Protein AF-A0A840GJW1-F1 (afdb_monomer_lite)

Structure (mmCIF, N/CA/C/O backbone):
data_AF-A0A840GJW1-F1
#
_entry.id   AF-A0A840GJW1-F1
#
loop_
_atom_site.group_PDB
_atom_site.id
_atom_site.type_symbol
_atom_site.label_atom_id
_atom_site.label_alt_id
_atom_site.label_comp_id
_atom_site.label_asym_id
_atom_site.label_entity_id
_atom_site.label_seq_id
_atom_site.pdbx_PDB_ins_code
_atom_site.Cartn_x
_atom_site.Cartn_y
_atom_site.Cartn_z
_atom_site.occupancy
_atom_site.B_iso_or_equiv
_atom_site.auth_seq_id
_atom_site.auth_comp_id
_atom_site.auth_asym_id
_atom_site.auth_atom_id
_atom_site.pdbx_PDB_model_num
ATOM 1 N N . MET A 1 1 ? 23.288 15.349 18.648 1.00 61.19 1 MET A N 1
ATOM 2 C CA . MET A 1 1 ? 22.387 14.417 19.361 1.00 61.19 1 MET A CA 1
ATOM 3 C C . MET A 1 1 ? 20.932 14.892 19.361 1.00 61.19 1 MET A C 1
ATOM 5 O O . MET A 1 1 ? 20.103 14.158 18.851 1.00 61.19 1 MET A O 1
ATOM 9 N N . LEU A 1 2 ? 20.611 16.120 19.802 1.00 59.81 2 LEU A N 1
ATOM 10 C CA . LEU A 1 2 ? 19.218 16.616 19.888 1.00 59.81 2 LEU A CA 1
ATOM 11 C C . LEU A 1 2 ? 18.410 16.591 18.566 1.00 59.81 2 LEU A C 1
ATOM 13 O O . LEU A 1 2 ? 17.240 16.234 18.568 1.00 59.81 2 LEU A O 1
ATOM 17 N N . LYS A 1 3 ? 19.029 16.933 17.423 1.00 57.53 3 LYS A N 1
ATOM 18 C CA . LYS A 1 3 ? 18.357 16.922 16.104 1.00 57.53 3 LYS A CA 1
ATOM 19 C C . LYS A 1 3 ? 17.921 15.523 15.635 1.00 57.53 3 LYS A C 1
ATOM 21 O O . LYS A 1 3 ? 16.971 15.435 14.869 1.00 57.53 3 LYS A O 1
ATOM 26 N N . GLY A 1 4 ? 18.615 14.464 16.066 1.00 61.84 4 GLY A N 1
ATOM 27 C CA . GLY A 1 4 ? 18.223 13.079 15.774 1.00 61.84 4 GLY A CA 1
ATOM 28 C C . GLY A 1 4 ? 16.964 12.705 16.550 1.00 61.84 4 GLY A C 1
ATOM 29 O O . GLY A 1 4 ? 15.972 12.333 15.947 1.00 61.84 4 GLY A O 1
ATOM 30 N N . LEU A 1 5 ? 16.960 12.993 17.855 1.00 64.25 5 LEU A N 1
ATOM 31 C CA . LEU A 1 5 ? 15.821 12.745 18.742 1.00 64.25 5 LEU A CA 1
ATOM 32 C C . LEU A 1 5 ? 14.530 13.455 18.284 1.00 64.25 5 LEU A C 1
ATOM 34 O O . LEU A 1 5 ? 13.453 12.872 18.318 1.00 64.25 5 LEU A O 1
ATOM 38 N N . ILE A 1 6 ? 14.634 14.708 17.823 1.00 64.25 6 ILE A N 1
ATOM 39 C CA . ILE A 1 6 ? 13.478 15.465 17.305 1.00 64.25 6 ILE A CA 1
ATOM 40 C C . ILE A 1 6 ? 12.954 14.852 15.997 1.00 64.25 6 ILE A C 1
ATOM 42 O O . ILE A 1 6 ? 11.744 14.733 15.818 1.00 64.25 6 ILE A O 1
ATOM 46 N N . ARG A 1 7 ? 13.853 14.433 15.095 1.00 71.88 7 ARG A N 1
ATOM 47 C CA . ARG A 1 7 ? 13.479 13.753 13.846 1.00 71.88 7 ARG A CA 1
ATOM 48 C C . ARG A 1 7 ? 12.777 12.424 14.133 1.00 71.88 7 ARG A C 1
ATOM 50 O O . ARG A 1 7 ? 11.799 12.113 13.462 1.00 71.88 7 ARG A O 1
ATOM 57 N N . ASP A 1 8 ? 13.239 11.689 15.137 1.00 78.19 8 ASP A N 1
ATOM 58 C CA . ASP A 1 8 ? 12.640 10.416 15.534 1.00 78.19 8 ASP A CA 1
ATOM 59 C C . ASP A 1 8 ? 11.212 10.624 16.066 1.00 78.19 8 ASP A C 1
ATOM 61 O O . ASP A 1 8 ? 10.300 9.899 15.676 1.00 78.19 8 ASP A O 1
ATOM 65 N N . ASN A 1 9 ? 10.975 11.681 16.852 1.00 84.06 9 ASN A N 1
ATOM 66 C CA . ASN A 1 9 ? 9.637 11.988 17.365 1.00 84.06 9 ASN A CA 1
ATOM 67 C C . ASN A 1 9 ? 8.650 12.422 16.263 1.00 84.06 9 ASN A C 1
ATOM 69 O O . ASN A 1 9 ? 7.478 12.053 16.297 1.00 84.06 9 ASN A O 1
ATOM 73 N N . GLU A 1 10 ? 9.106 13.173 15.254 1.00 88.19 10 GLU A N 1
ATOM 74 C CA . GLU A 1 10 ? 8.262 13.508 14.097 1.00 88.19 10 GLU A CA 1
ATOM 75 C C . GLU A 1 10 ? 7.866 12.275 13.280 1.00 88.19 10 GLU A C 1
ATOM 77 O O . GLU A 1 10 ? 6.747 12.206 12.767 1.00 88.19 10 GLU A O 1
ATOM 82 N N . LEU A 1 11 ? 8.779 11.313 13.125 1.00 88.00 11 LEU A N 1
ATOM 83 C CA . LEU A 1 11 ? 8.500 10.076 12.400 1.00 88.00 11 LEU A CA 1
ATOM 84 C C . LEU A 1 11 ? 7.482 9.210 13.145 1.00 88.00 11 LEU A C 1
ATOM 86 O O . LEU A 1 11 ? 6.571 8.687 12.506 1.00 88.00 11 LEU A O 1
ATOM 90 N N . VAL A 1 12 ? 7.589 9.123 14.474 1.00 90.19 12 VAL A N 1
ATOM 91 C CA . VAL A 1 12 ? 6.609 8.419 15.316 1.00 90.19 12 VAL A CA 1
ATOM 92 C C . VAL A 1 12 ? 5.224 9.044 15.173 1.00 90.19 12 VAL A C 1
ATOM 94 O O . VAL A 1 12 ? 4.285 8.341 14.814 1.00 90.19 12 VAL A O 1
ATOM 97 N N . HIS A 1 13 ? 5.099 10.366 15.322 1.00 91.12 13 HIS A N 1
ATOM 98 C CA . HIS A 1 13 ? 3.801 11.038 15.177 1.00 91.12 13 HIS A CA 1
ATOM 99 C C . HIS A 1 13 ? 3.184 10.833 13.784 1.00 91.12 13 HIS A C 1
ATOM 101 O O . HIS A 1 13 ? 1.973 10.669 13.647 1.00 91.12 13 HIS A O 1
ATOM 107 N N . LYS A 1 14 ? 4.004 10.835 12.724 1.00 90.81 14 LYS A N 1
ATOM 108 C CA . LYS A 1 14 ? 3.525 10.552 11.362 1.00 90.81 14 LYS A CA 1
ATOM 109 C C . LYS A 1 14 ? 3.054 9.106 11.214 1.00 90.81 14 LYS A C 1
ATOM 111 O O . LYS A 1 14 ? 2.048 8.882 10.548 1.00 90.81 14 LYS A O 1
ATOM 116 N N . ALA A 1 15 ? 3.750 8.148 11.822 1.00 88.69 15 ALA A N 1
ATOM 117 C CA . ALA A 1 15 ? 3.350 6.744 11.806 1.00 88.69 15 ALA A CA 1
ATOM 118 C C . ALA A 1 15 ? 2.016 6.530 12.538 1.00 88.69 15 ALA A C 1
ATOM 120 O O . ALA A 1 15 ? 1.109 5.931 11.966 1.00 88.69 15 ALA A O 1
ATOM 121 N N . GLU A 1 16 ? 1.857 7.100 13.735 1.00 91.94 16 GLU A N 1
ATOM 122 C CA . GLU A 1 16 ? 0.603 7.053 14.506 1.00 91.94 16 GLU A CA 1
ATOM 123 C C . GLU A 1 16 ? -0.564 7.686 13.734 1.00 91.94 16 GLU A C 1
ATOM 125 O O . GLU A 1 16 ? -1.686 7.167 13.711 1.00 91.94 16 GLU A O 1
ATOM 130 N N . TRP A 1 17 ? -0.301 8.803 13.048 1.00 91.56 17 TRP A N 1
ATOM 131 C CA . TRP A 1 17 ? -1.305 9.453 12.214 1.00 91.56 17 TRP A CA 1
ATOM 132 C C . TRP A 1 17 ? -1.726 8.570 11.034 1.00 91.56 17 TRP A C 1
ATOM 134 O O . TRP A 1 17 ? -2.921 8.386 10.808 1.00 91.56 17 TRP A O 1
ATOM 144 N N . LEU A 1 18 ? -0.770 7.970 10.316 1.00 90.19 18 LEU A N 1
ATOM 145 C CA . LEU A 1 18 ? -1.057 7.048 9.210 1.00 90.19 18 LEU A CA 1
ATOM 146 C C . LEU A 1 18 ? -1.822 5.805 9.680 1.00 90.19 18 LEU A C 1
ATOM 148 O O . LEU A 1 18 ? -2.745 5.361 8.996 1.00 90.19 18 LEU A O 1
ATOM 152 N N . GLU A 1 19 ? -1.489 5.275 10.856 1.00 88.75 19 GLU A N 1
ATOM 153 C CA . GLU A 1 19 ? -2.206 4.156 11.466 1.00 88.75 19 GLU A CA 1
ATOM 154 C C . GLU A 1 19 ? -3.654 4.528 11.807 1.00 88.75 19 GLU A C 1
ATOM 156 O O . GLU A 1 19 ? -4.576 3.767 11.510 1.00 88.75 19 GLU A O 1
ATOM 161 N N . THR A 1 20 ? -3.881 5.727 12.351 1.00 92.31 20 THR A N 1
ATOM 162 C CA . THR A 1 20 ? -5.232 6.241 12.622 1.00 92.31 20 THR A CA 1
ATOM 163 C C . THR A 1 20 ? -6.044 6.360 11.332 1.00 92.31 20 THR A C 1
ATOM 165 O O . THR A 1 20 ? -7.162 5.847 11.252 1.00 92.31 20 THR A O 1
ATOM 168 N N . LEU A 1 21 ? -5.470 6.989 10.300 1.00 91.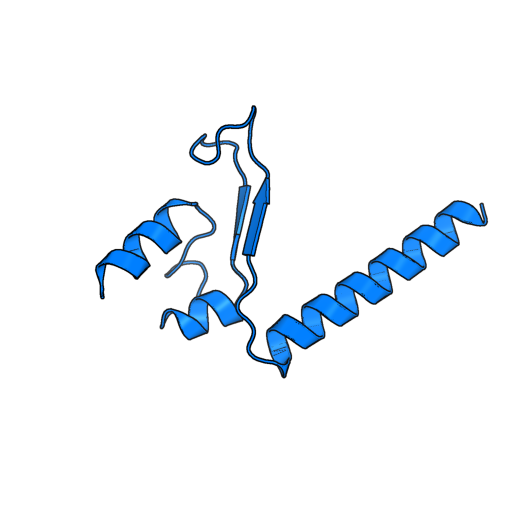81 21 LEU A N 1
ATOM 169 C CA . LEU A 1 21 ? -6.135 7.164 9.008 1.00 91.81 21 LEU A CA 1
ATOM 170 C C . LEU A 1 21 ? -6.480 5.821 8.365 1.00 91.81 21 LEU A C 1
ATOM 172 O O . LEU A 1 21 ? -7.607 5.640 7.899 1.00 91.81 21 LEU A O 1
ATOM 176 N N . SER A 1 22 ? -5.527 4.885 8.366 1.00 87.62 22 SER A N 1
ATOM 177 C CA . SER A 1 22 ? -5.747 3.553 7.823 1.00 87.62 22 SER A CA 1
ATOM 178 C C . SER A 1 22 ? -6.779 2.818 8.675 1.00 87.62 22 SER A C 1
ATOM 180 O O . SER A 1 22 ? -7.896 2.622 8.233 1.00 87.62 22 SER A O 1
ATOM 182 N N . LEU A 1 23 ? -6.477 2.445 9.914 1.00 85.75 23 LEU A N 1
ATOM 183 C CA . LEU A 1 23 ? -7.271 1.448 10.642 1.00 85.75 23 LEU A CA 1
ATOM 184 C C . LEU A 1 23 ? -8.585 1.973 11.239 1.00 85.75 23 LEU A C 1
ATOM 186 O O . LEU A 1 23 ? -9.492 1.179 11.478 1.00 85.75 23 LEU A O 1
ATOM 190 N N . HIS A 1 24 ? -8.710 3.281 11.480 1.00 90.62 24 HIS A N 1
ATOM 191 C CA . HIS A 1 24 ? -9.837 3.834 12.244 1.00 90.62 24 HIS A CA 1
ATOM 192 C C . HIS A 1 24 ? -10.733 4.761 11.420 1.00 90.62 24 HIS A C 1
ATOM 194 O O . HIS A 1 24 ? -11.939 4.812 11.655 1.00 90.62 24 HIS A O 1
ATOM 200 N N . CYS A 1 25 ? -10.178 5.471 10.435 1.00 92.81 25 CYS A N 1
ATOM 201 C CA . CYS A 1 25 ? -10.962 6.337 9.549 1.00 92.81 25 CYS A CA 1
ATOM 202 C C . CYS A 1 25 ? -11.455 5.621 8.282 1.00 92.81 25 CYS A C 1
ATOM 204 O O . CYS A 1 25 ? -12.250 6.193 7.537 1.00 92.81 25 CYS A O 1
ATOM 206 N N . GLY A 1 26 ? -10.996 4.389 8.027 1.00 90.00 26 GLY A N 1
ATOM 207 C CA . GLY A 1 26 ? -11.380 3.612 6.848 1.00 90.00 26 GLY A CA 1
ATOM 208 C C . GLY A 1 26 ? -10.813 4.171 5.542 1.00 90.00 26 GLY A C 1
ATOM 209 O O . GLY A 1 26 ? -11.441 4.025 4.493 1.00 90.0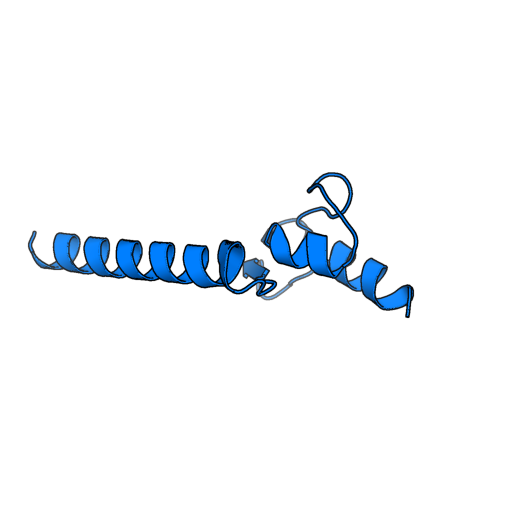0 26 GLY A O 1
ATOM 210 N N . ILE A 1 27 ? -9.658 4.841 5.595 1.00 94.12 27 ILE A N 1
ATOM 211 C CA . ILE A 1 27 ? -9.019 5.440 4.421 1.00 94.12 27 ILE A CA 1
ATOM 212 C C . ILE A 1 27 ? -8.085 4.414 3.773 1.00 94.12 27 ILE A C 1
ATOM 214 O O . ILE A 1 27 ? -7.172 3.881 4.405 1.00 94.12 27 ILE A O 1
ATOM 218 N N . GLY A 1 28 ? -8.282 4.165 2.476 1.00 94.00 28 GLY A N 1
ATOM 219 C CA . GLY A 1 28 ? -7.355 3.373 1.671 1.00 94.00 28 GLY A CA 1
ATOM 220 C C . GLY A 1 28 ? -6.100 4.174 1.331 1.00 94.00 28 GLY A C 1
ATOM 221 O O . GLY A 1 28 ? -6.168 5.120 0.549 1.00 94.00 28 GLY A O 1
ATOM 222 N N . LEU A 1 29 ? -4.957 3.782 1.892 1.00 94.81 29 LEU A N 1
ATOM 223 C CA . LEU A 1 29 ? -3.660 4.407 1.632 1.00 94.81 29 LEU A CA 1
ATOM 224 C C . LEU A 1 29 ? -2.840 3.557 0.659 1.00 94.81 29 LEU A C 1
ATOM 226 O O . LEU A 1 29 ? -2.959 2.328 0.632 1.00 94.81 29 LEU A O 1
ATOM 230 N N . TRP A 1 30 ? -1.984 4.220 -0.111 1.00 94.56 30 TRP A N 1
ATOM 231 C CA . TRP A 1 30 ? -1.011 3.578 -0.984 1.00 94.56 30 TRP A CA 1
ATOM 232 C C . TRP A 1 30 ? 0.245 4.434 -1.116 1.00 94.56 30 TRP A C 1
ATOM 234 O O . TRP A 1 30 ? 0.184 5.659 -0.988 1.00 94.56 30 TRP A O 1
ATOM 244 N N . ASP A 1 31 ? 1.373 3.788 -1.386 1.00 94.38 31 ASP A N 1
ATOM 245 C CA . ASP A 1 31 ? 2.619 4.452 -1.752 1.00 94.38 31 ASP A CA 1
ATOM 246 C C . ASP A 1 31 ? 3.358 3.686 -2.860 1.00 94.38 31 ASP A C 1
ATOM 248 O O . ASP A 1 31 ? 3.094 2.510 -3.133 1.00 94.38 31 ASP A O 1
ATOM 252 N N . ALA A 1 32 ? 4.265 4.392 -3.536 1.00 95.31 32 ALA A N 1
ATOM 253 C CA . ALA A 1 32 ? 5.098 3.830 -4.586 1.00 95.31 32 ALA A CA 1
ATOM 254 C C . ALA A 1 32 ? 6.512 4.417 -4.531 1.00 95.31 32 ALA A C 1
ATOM 256 O O . ALA A 1 32 ? 6.703 5.635 -4.539 1.00 95.31 32 ALA A O 1
ATOM 257 N N . ILE A 1 33 ? 7.510 3.540 -4.541 1.00 95.94 33 ILE A N 1
ATOM 258 C CA . ILE A 1 33 ? 8.917 3.883 -4.737 1.00 95.94 33 ILE A CA 1
ATOM 259 C C . ILE A 1 33 ? 9.279 3.474 -6.162 1.00 95.94 33 ILE A C 1
ATOM 261 O O . ILE A 1 33 ? 9.443 2.287 -6.452 1.00 95.94 33 ILE A O 1
ATOM 265 N N . LEU A 1 34 ? 9.381 4.461 -7.053 1.00 94.94 34 LEU A N 1
ATOM 266 C CA . LEU A 1 34 ? 9.689 4.240 -8.464 1.00 94.94 34 LEU A CA 1
ATOM 267 C C . LEU A 1 34 ? 11.171 3.910 -8.657 1.00 94.94 34 LEU A C 1
ATOM 269 O O . LEU A 1 34 ? 12.039 4.486 -7.996 1.00 94.94 34 LEU A O 1
ATOM 273 N N . TYR A 1 35 ? 11.467 3.021 -9.604 1.00 95.69 35 TYR A N 1
ATOM 274 C CA . TYR A 1 35 ? 12.839 2.724 -10.002 1.00 95.69 35 TYR A CA 1
ATOM 275 C C . TYR A 1 35 ? 13.169 3.508 -11.269 1.00 95.69 35 TYR A C 1
ATOM 277 O O . TYR A 1 35 ? 12.537 3.298 -12.296 1.00 95.69 35 TYR A O 1
ATOM 285 N N . GLU A 1 36 ? 14.129 4.434 -11.187 1.00 96.44 36 GLU A N 1
ATOM 286 C CA . GLU A 1 36 ? 14.542 5.282 -12.324 1.00 96.44 36 GLU A CA 1
ATOM 287 C C . GLU A 1 36 ? 13.371 6.052 -12.976 1.00 96.44 36 GLU A C 1
ATOM 289 O O . GLU A 1 36 ? 13.374 6.345 -14.166 1.00 96.44 36 GLU A O 1
ATOM 294 N N . GLY A 1 37 ? 12.352 6.397 -12.181 1.00 94.56 37 GLY A N 1
ATOM 295 C CA . GLY A 1 37 ? 11.141 7.072 -12.661 1.00 94.56 37 GLY A CA 1
ATOM 296 C C . GLY A 1 37 ? 10.117 6.148 -13.327 1.00 94.56 37 GLY A C 1
ATOM 297 O O . GLY A 1 37 ? 9.034 6.611 -13.674 1.00 94.56 37 GLY A O 1
ATOM 298 N N . ASP A 1 38 ? 10.411 4.853 -13.451 1.00 93.25 38 ASP A N 1
ATOM 299 C CA . ASP A 1 38 ? 9.487 3.847 -13.960 1.00 93.25 38 ASP A CA 1
ATOM 300 C C . ASP A 1 38 ? 8.745 3.156 -12.801 1.00 93.25 38 ASP A C 1
ATOM 302 O O . ASP A 1 38 ? 9.332 2.536 -11.906 1.00 93.25 38 ASP A O 1
ATOM 306 N N . ALA A 1 39 ? 7.419 3.295 -12.816 1.00 91.38 39 ALA A N 1
ATOM 307 C CA . ALA A 1 39 ? 6.511 2.726 -11.825 1.00 91.38 39 ALA A CA 1
ATOM 308 C C . ALA A 1 39 ? 6.177 1.247 -12.087 1.00 91.38 39 ALA A C 1
ATOM 310 O O . ALA A 1 39 ? 5.717 0.553 -11.177 1.00 91.38 39 ALA A O 1
ATOM 311 N N . MET A 1 40 ? 6.396 0.782 -13.320 1.00 92.62 40 MET A N 1
ATOM 312 C CA . MET A 1 40 ? 6.119 -0.581 -13.782 1.00 92.62 40 MET A CA 1
ATOM 313 C C . MET A 1 40 ? 7.367 -1.462 -13.762 1.00 92.62 40 MET A C 1
ATOM 315 O O . MET A 1 40 ? 7.278 -2.679 -13.932 1.00 92.62 40 MET A O 1
ATOM 319 N N . HIS A 1 41 ? 8.536 -0.863 -13.541 1.00 94.06 41 HIS A N 1
ATOM 320 C CA . HIS A 1 41 ? 9.787 -1.590 -13.443 1.00 94.06 41 HIS A CA 1
ATOM 321 C C . HIS A 1 41 ? 9.734 -2.636 -12.319 1.00 94.06 41 HIS A C 1
ATOM 323 O O . HIS A 1 41 ? 9.264 -2.360 -11.219 1.00 94.06 41 HIS A O 1
ATOM 329 N N . ALA A 1 42 ? 10.321 -3.817 -12.533 1.00 90.88 42 ALA A N 1
ATOM 330 C CA . ALA A 1 42 ? 10.293 -4.926 -11.567 1.00 90.88 42 ALA A CA 1
ATOM 331 C C . ALA A 1 42 ? 10.952 -4.616 -10.203 1.00 90.88 42 ALA A C 1
ATOM 333 O O . ALA A 1 42 ? 10.773 -5.349 -9.235 1.00 90.88 42 ALA A O 1
ATOM 334 N N . LYS A 1 43 ? 11.749 -3.542 -10.132 1.00 94.31 43 LYS A N 1
ATOM 335 C CA . LYS A 1 43 ? 12.367 -3.041 -8.890 1.00 94.31 43 LYS A CA 1
ATOM 336 C C . LYS A 1 43 ? 11.555 -1.937 -8.205 1.00 94.31 43 LYS A C 1
ATOM 338 O O . LYS A 1 43 ? 11.915 -1.556 -7.091 1.00 94.31 43 LYS A O 1
ATOM 343 N N . ALA A 1 44 ? 10.523 -1.401 -8.858 1.00 95.00 44 ALA A N 1
ATOM 344 C CA . ALA A 1 44 ? 9.602 -0.477 -8.216 1.00 95.00 44 ALA A CA 1
ATOM 345 C C . ALA A 1 44 ? 8.873 -1.208 -7.084 1.00 95.00 44 ALA A C 1
ATOM 347 O O . ALA A 1 44 ? 8.575 -2.400 -7.183 1.00 95.00 44 ALA A O 1
ATOM 348 N N . ARG A 1 45 ? 8.613 -0.502 -5.987 1.00 95.88 45 ARG A N 1
ATOM 349 C CA . ARG A 1 45 ? 7.926 -1.065 -4.821 1.00 95.88 45 ARG A CA 1
ATOM 350 C C . ARG A 1 45 ? 6.616 -0.343 -4.631 1.00 95.88 45 ARG A C 1
ATOM 352 O O . ARG A 1 45 ? 6.610 0.880 -4.560 1.00 95.88 45 ARG A O 1
ATOM 359 N N . TRP A 1 46 ? 5.546 -1.107 -4.534 1.00 96.06 46 TRP A N 1
ATOM 360 C CA . TRP A 1 46 ? 4.210 -0.603 -4.270 1.00 96.06 46 TRP A CA 1
ATOM 361 C C . TRP A 1 46 ? 3.754 -1.127 -2.924 1.00 96.06 46 TRP A C 1
ATOM 363 O O . TRP A 1 46 ? 3.936 -2.311 -2.660 1.00 96.06 46 TRP A O 1
ATOM 373 N N . THR A 1 47 ? 3.123 -0.290 -2.111 1.00 94.94 47 THR A N 1
ATOM 374 C CA . THR A 1 47 ? 2.407 -0.767 -0.928 1.00 94.94 47 THR A CA 1
ATOM 375 C C . THR A 1 47 ? 0.967 -0.320 -1.012 1.00 94.94 47 THR A C 1
ATOM 377 O O . THR A 1 47 ? 0.661 0.845 -1.256 1.00 94.94 47 THR A O 1
ATOM 380 N N . TRP A 1 48 ? 0.073 -1.263 -0.766 1.00 95.31 48 TRP A N 1
ATOM 381 C CA . TRP A 1 48 ? -1.343 -0.998 -0.562 1.00 95.31 48 TRP A CA 1
ATOM 382 C C . TRP A 1 48 ? -1.655 -1.235 0.912 1.00 95.31 48 TRP A C 1
ATOM 384 O O . TRP A 1 48 ? -1.200 -2.234 1.476 1.00 95.31 48 TRP A O 1
ATOM 394 N N . SER A 1 49 ? -2.423 -0.357 1.559 1.00 94.56 49 SER A N 1
ATOM 395 C CA . SER A 1 49 ? -2.859 -0.606 2.937 1.00 94.56 49 SER A CA 1
ATOM 396 C C . SER A 1 49 ? -3.874 -1.754 3.003 1.00 94.56 49 SER A C 1
ATOM 398 O O . SER A 1 49 ? -4.485 -2.138 2.000 1.00 94.56 49 SER A O 1
ATOM 4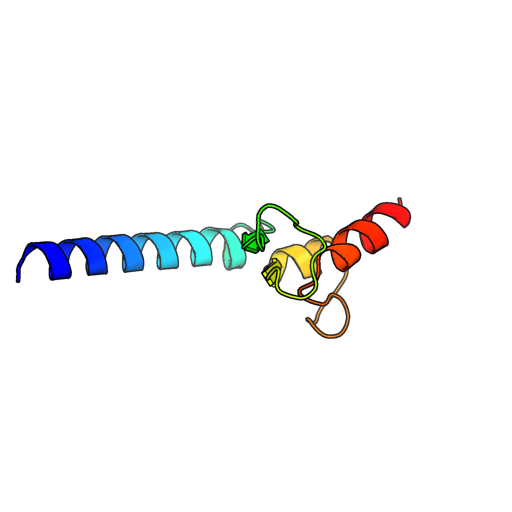00 N N . SER A 1 50 ? -4.073 -2.333 4.190 1.00 93.50 50 SER A N 1
ATOM 401 C CA . SER A 1 50 ? -5.128 -3.334 4.415 1.00 93.50 50 SER A CA 1
ATOM 402 C C . SER A 1 50 ? -6.518 -2.766 4.118 1.00 93.50 50 SER A C 1
ATOM 404 O O . SER A 1 50 ? -7.332 -3.435 3.485 1.00 93.50 50 SER A O 1
ATOM 406 N N . GLU A 1 51 ? -6.767 -1.507 4.490 1.00 94.62 51 GLU A N 1
ATOM 407 C CA . GLU A 1 51 ? -8.037 -0.842 4.203 1.00 94.62 51 GLU A CA 1
ATOM 408 C C . GLU A 1 51 ? -8.255 -0.591 2.720 1.00 94.62 51 GLU A C 1
ATOM 410 O O . GLU A 1 51 ? -9.372 -0.765 2.242 1.00 94.62 51 GLU A O 1
ATOM 415 N N . PHE A 1 52 ? -7.207 -0.246 1.967 1.00 94.94 52 PHE A N 1
ATOM 416 C CA . PHE A 1 52 ? -7.322 -0.105 0.518 1.00 94.94 52 PHE A CA 1
ATOM 417 C C . PHE A 1 52 ? -7.812 -1.414 -0.114 1.00 94.94 52 PHE A C 1
ATOM 419 O O . PHE A 1 52 ? -8.764 -1.416 -0.892 1.00 94.94 52 PHE A O 1
ATOM 426 N N . ARG A 1 53 ? -7.222 -2.550 0.290 1.00 94.75 53 ARG A N 1
ATOM 427 C CA . ARG A 1 53 ? -7.667 -3.879 -0.158 1.00 94.75 53 ARG A CA 1
ATOM 428 C C . ARG A 1 53 ? -9.120 -4.135 0.208 1.00 94.75 53 ARG A C 1
ATOM 430 O O . ARG A 1 53 ? -9.890 -4.533 -0.664 1.00 94.75 53 ARG A O 1
ATOM 437 N N . ARG A 1 54 ? -9.499 -3.846 1.458 1.00 92.88 54 ARG A N 1
ATOM 438 C CA . ARG A 1 54 ? -10.870 -4.026 1.948 1.00 92.88 54 ARG A CA 1
ATOM 439 C C . ARG A 1 54 ? -11.874 -3.212 1.133 1.00 92.88 54 ARG A C 1
ATOM 441 O O . ARG A 1 54 ? -12.921 -3.745 0.777 1.00 92.88 54 ARG A O 1
ATOM 448 N N . LEU A 1 55 ? -11.556 -1.956 0.811 1.00 92.12 55 LEU A N 1
ATOM 449 C CA . LEU A 1 55 ? -12.396 -1.085 -0.020 1.00 92.12 55 LEU A CA 1
ATOM 450 C C . LEU A 1 55 ? -12.548 -1.616 -1.451 1.00 92.12 55 LEU A C 1
ATOM 452 O O . LEU A 1 55 ? -13.626 -1.509 -2.026 1.00 92.12 55 LEU A O 1
ATOM 456 N N . CYS A 1 56 ? -11.506 -2.240 -2.001 1.00 92.44 56 CYS A N 1
ATOM 457 C CA . CYS A 1 56 ? -11.563 -2.932 -3.289 1.00 92.44 56 CYS A CA 1
ATOM 458 C C . CYS A 1 56 ? -12.208 -4.334 -3.223 1.00 92.44 56 CYS A C 1
ATOM 460 O O . CYS A 1 56 ? -12.284 -5.004 -4.250 1.00 92.44 56 CYS A O 1
ATOM 462 N N . GLY A 1 57 ? -12.658 -4.796 -2.049 1.00 93.12 57 GLY A N 1
ATOM 463 C CA . GLY A 1 57 ? -13.311 -6.099 -1.867 1.00 93.12 57 GLY A CA 1
ATOM 464 C C . GLY A 1 57 ? -12.374 -7.280 -1.583 1.00 93.12 57 GLY A C 1
ATOM 465 O O . GLY A 1 57 ? -12.831 -8.421 -1.562 1.00 93.12 57 GLY A O 1
ATOM 466 N N . TYR A 1 58 ? -11.090 -7.029 -1.327 1.00 94.81 58 TYR A N 1
ATOM 467 C CA . TYR A 1 58 ? -10.076 -8.047 -1.031 1.00 94.81 58 TYR A CA 1
ATOM 468 C C . TYR A 1 58 ? -9.700 -8.058 0.455 1.00 94.81 58 TYR A C 1
ATOM 470 O O . TYR A 1 58 ? -9.787 -7.042 1.144 1.00 94.81 58 TYR A O 1
ATOM 478 N N . LYS A 1 59 ? -9.254 -9.207 0.966 1.00 93.12 59 LYS A N 1
ATOM 479 C CA . LYS A 1 59 ? -8.911 -9.400 2.384 1.00 93.12 59 LYS A CA 1
ATOM 480 C C . LYS A 1 59 ? -7.417 -9.523 2.629 1.00 93.12 59 LYS A C 1
ATOM 482 O O . LYS A 1 59 ? -6.952 -9.155 3.703 1.00 93.12 59 LYS A O 1
ATOM 487 N N . THR A 1 60 ? -6.665 -10.060 1.670 1.00 95.62 60 THR A N 1
ATOM 488 C CA . THR A 1 60 ? -5.249 -10.394 1.883 1.00 95.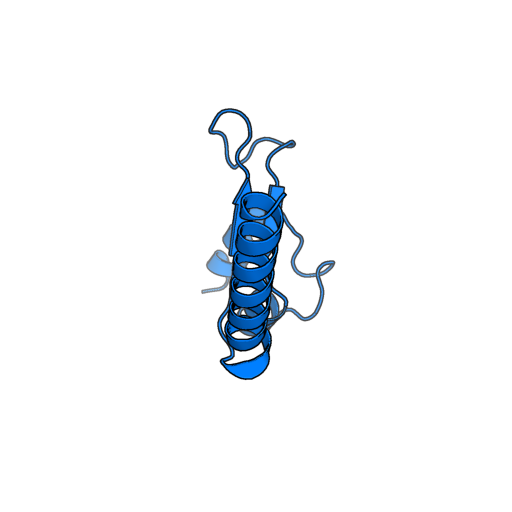62 60 THR A CA 1
ATOM 489 C C . THR A 1 60 ? -4.342 -9.834 0.795 1.00 95.62 60 THR A C 1
ATOM 491 O O . THR A 1 60 ? -4.772 -9.538 -0.318 1.00 95.62 60 THR A O 1
ATOM 494 N N . GLU A 1 61 ? -3.049 -9.715 1.101 1.00 95.25 61 GLU A N 1
ATOM 495 C CA . GLU A 1 61 ? -2.037 -9.363 0.101 1.00 95.25 61 GLU A CA 1
ATOM 496 C C . GLU A 1 61 ? -1.906 -10.417 -1.004 1.00 95.25 61 GLU A C 1
ATOM 498 O O . GLU A 1 61 ? -1.614 -10.064 -2.140 1.00 95.25 61 GLU A O 1
ATOM 503 N N . ALA A 1 62 ? -2.194 -11.690 -0.723 1.00 95.38 62 ALA A N 1
ATOM 504 C CA . ALA A 1 62 ? -2.192 -12.724 -1.756 1.00 95.38 62 ALA A CA 1
ATOM 505 C C . ALA A 1 62 ? -3.277 -12.473 -2.822 1.00 95.38 62 ALA A C 1
ATOM 507 O O . ALA A 1 62 ? -3.055 -12.716 -4.006 1.00 95.38 62 ALA A O 1
ATOM 508 N N . GLU A 1 63 ? -4.434 -11.953 -2.406 1.00 95.25 63 GLU A N 1
ATOM 509 C CA . GLU A 1 63 ? -5.541 -11.591 -3.298 1.00 95.25 63 GLU A CA 1
ATOM 510 C C . GLU A 1 63 ? -5.309 -10.242 -4.003 1.00 95.25 63 GLU A C 1
ATOM 512 O O . GLU A 1 63 ? -5.703 -10.066 -5.156 1.00 95.25 63 GLU A O 1
ATOM 517 N N . PHE A 1 64 ? -4.636 -9.299 -3.333 1.00 96.25 64 PHE A N 1
ATOM 518 C CA . PHE A 1 64 ? -4.275 -7.989 -3.880 1.00 96.25 64 PHE A CA 1
ATOM 519 C C . PHE A 1 64 ? -2.784 -7.676 -3.627 1.00 96.25 64 PHE A C 1
ATOM 521 O O . PHE A 1 64 ? -2.440 -7.001 -2.645 1.00 96.25 64 PHE A O 1
ATOM 528 N N . PRO A 1 65 ? -1.876 -8.179 -4.487 1.00 96.19 65 PRO A N 1
ATOM 529 C CA . PRO A 1 65 ? -0.435 -8.073 -4.261 1.00 96.19 65 PRO A CA 1
ATOM 530 C C . PRO A 1 65 ? 0.101 -6.643 -4.321 1.00 96.19 65 PRO A C 1
ATOM 532 O O . PRO A 1 65 ? -0.467 -5.771 -4.981 1.00 96.19 65 PRO A O 1
ATOM 535 N N . ASN A 1 66 ? 1.242 -6.422 -3.676 1.00 96.06 66 ASN A N 1
ATOM 536 C CA . ASN A 1 66 ? 1.999 -5.168 -3.648 1.00 96.06 66 ASN A CA 1
ATOM 537 C C . ASN A 1 66 ? 2.738 -4.883 -4.978 1.00 96.06 66 ASN A C 1
ATOM 539 O O . ASN A 1 66 ? 3.961 -4.783 -5.042 1.00 96.06 66 ASN A O 1
ATOM 543 N N . VAL A 1 67 ? 1.969 -4.773 -6.066 1.00 94.25 67 VAL A N 1
ATOM 544 C CA . VAL A 1 67 ? 2.424 -4.425 -7.425 1.00 94.25 67 VAL A CA 1
ATOM 545 C C . VAL A 1 67 ? 1.455 -3.435 -8.078 1.00 94.25 67 VAL A C 1
ATOM 547 O O . VAL A 1 67 ? 0.267 -3.431 -7.743 1.00 94.25 67 VAL A O 1
ATOM 550 N N . ALA A 1 68 ? 1.942 -2.633 -9.033 1.00 91.75 68 ALA A N 1
ATOM 551 C CA . ALA A 1 68 ? 1.145 -1.636 -9.762 1.00 91.75 68 ALA A CA 1
ATOM 552 C C . ALA A 1 68 ? -0.118 -2.238 -10.401 1.00 91.75 68 ALA A C 1
ATOM 554 O O . ALA A 1 68 ? -1.219 -1.694 -10.291 1.00 91.75 68 ALA A O 1
ATOM 555 N N . ASP A 1 69 ? 0.035 -3.414 -11.017 1.00 91.06 69 ASP A N 1
ATOM 556 C CA . ASP A 1 69 ? -1.035 -4.086 -11.754 1.00 91.06 69 ASP A CA 1
ATOM 557 C C . ASP A 1 69 ? -2.249 -4.442 -10.890 1.00 91.06 69 ASP A C 1
ATOM 559 O O . ASP A 1 69 ? -3.340 -4.636 -11.426 1.00 91.06 69 ASP A O 1
ATOM 563 N N . SER A 1 70 ? -2.102 -4.545 -9.565 1.00 90.69 70 SER A N 1
ATOM 564 C CA . SER A 1 70 ? -3.217 -4.901 -8.681 1.00 90.69 70 SER A CA 1
ATOM 565 C C . SER A 1 70 ? -4.362 -3.900 -8.765 1.00 90.69 70 SER A C 1
ATOM 567 O O . SER A 1 70 ? -5.513 -4.305 -8.940 1.00 90.69 70 SER A O 1
ATOM 569 N N . PHE A 1 71 ? -4.056 -2.601 -8.755 1.00 88.44 71 PHE A N 1
ATOM 570 C CA . PHE A 1 71 ? -5.081 -1.573 -8.905 1.00 88.44 71 PHE A CA 1
ATOM 571 C C . PHE A 1 71 ? -5.662 -1.541 -10.323 1.00 88.44 71 PHE A C 1
ATOM 573 O O . PHE A 1 71 ? -6.879 -1.474 -10.485 1.00 88.44 71 PHE A O 1
ATOM 580 N N . ALA A 1 72 ? -4.816 -1.691 -11.349 1.00 87.06 72 ALA A N 1
ATOM 581 C CA . ALA A 1 72 ? -5.257 -1.737 -12.743 1.00 87.06 72 ALA A CA 1
ATOM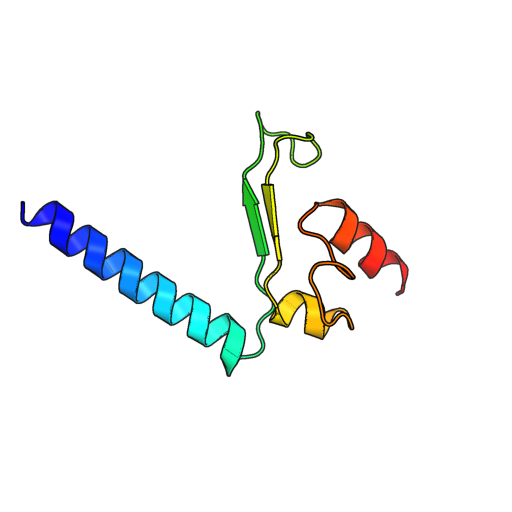 582 C C . ALA A 1 72 ? -6.209 -2.910 -13.046 1.00 87.06 72 ALA A C 1
ATOM 584 O O . A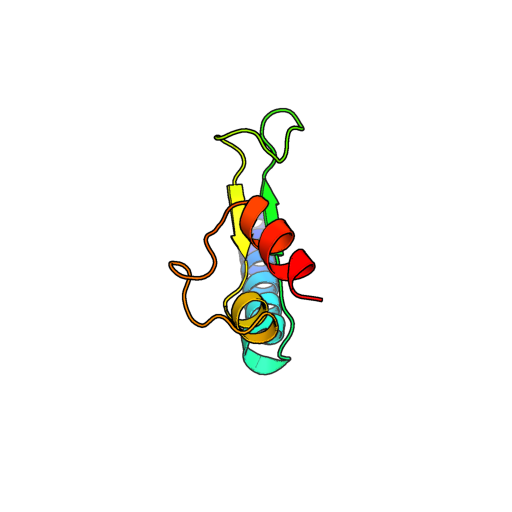LA A 1 72 ? -7.041 -2.806 -13.944 1.00 87.06 72 ALA A O 1
ATOM 585 N N . ARG A 1 73 ? -6.096 -4.036 -12.327 1.00 84.25 73 ARG A N 1
ATOM 586 C CA . ARG A 1 73 ? -7.050 -5.152 -12.430 1.00 84.25 73 ARG A CA 1
ATOM 587 C C . ARG A 1 73 ? -8.360 -4.849 -11.711 1.00 84.25 73 ARG A C 1
ATOM 589 O O . ARG A 1 73 ? -9.418 -5.101 -12.277 1.00 84.25 73 ARG A O 1
ATOM 596 N N . ALA A 1 74 ? -8.298 -4.306 -10.495 1.00 81.00 74 ALA A N 1
ATOM 597 C CA . ALA A 1 74 ? -9.497 -3.996 -9.719 1.00 81.00 74 ALA A CA 1
ATOM 598 C C . ALA A 1 74 ? -10.366 -2.912 -10.371 1.00 81.00 74 ALA A C 1
ATOM 600 O O . ALA A 1 74 ? -11.589 -2.999 -10.307 1.00 81.00 74 ALA A O 1
ATOM 601 N N . SER A 1 75 ? -9.762 -1.935 -11.051 1.00 79.62 75 SER A N 1
ATOM 602 C CA . SER A 1 75 ? -10.505 -0.876 -11.741 1.00 79.62 75 SER A CA 1
ATOM 603 C C . SER A 1 75 ? -11.260 -1.340 -12.989 1.00 79.62 75 SER A C 1
ATOM 605 O O . SER A 1 75 ? -12.147 -0.630 -13.437 1.00 79.62 75 SER A O 1
ATOM 607 N N . ARG A 1 76 ? -10.949 -2.520 -13.545 1.00 77.50 76 ARG A N 1
ATOM 608 C CA . ARG A 1 76 ? -11.642 -3.089 -14.721 1.00 77.50 76 ARG A CA 1
ATOM 609 C C . ARG A 1 76 ? -12.935 -3.831 -14.378 1.00 77.50 76 ARG A C 1
ATOM 611 O O . ARG A 1 76 ? -13.597 -4.335 -15.279 1.00 77.50 76 ARG A O 1
ATOM 618 N N . LEU A 1 77 ? -13.244 -3.976 -13.090 1.00 65.00 77 LEU A N 1
ATOM 619 C CA . LEU A 1 77 ? -14.453 -4.645 -12.598 1.00 65.00 77 LEU A CA 1
ATOM 620 C C . LEU A 1 77 ? -15.642 -3.679 -12.427 1.00 65.00 77 LEU A C 1
ATOM 622 O O . LEU A 1 77 ? -16.705 -4.104 -11.978 1.00 65.00 77 LEU A O 1
ATOM 626 N N . TYR A 1 78 ? -15.460 -2.414 -12.810 1.00 53.75 78 TYR A N 1
ATOM 627 C CA . TYR A 1 78 ? -16.450 -1.339 -12.841 1.00 53.75 78 TYR A CA 1
ATOM 628 C C . TYR A 1 78 ? -16.396 -0.637 -14.201 1.00 53.75 78 TYR A C 1
ATOM 630 O O . TYR A 1 78 ? -17.429 -0.046 -14.583 1.00 53.75 78 TYR A O 1
#

Secondary structure (DSSP, 8-state):
-HHHHHHHHHHHHHHHHHHHHHHTT----EEEE-BTTBSSSTT-EEEE-HHHHHHTT--STTTS-SSTHHHHHHGGG-

pLDDT: mean 88.42, std 10.44, range [53.75, 96.44]

Foldseek 3Di:
DVVVVVVVVVVVVVVVVVCCCVPPVLDWDKDKDADVNHQQDPPIWIDTGQSNCVVLVHRDCVQQPRHPVSVVVSVVVD

Radius of gyration: 15.5 Å; chains: 1; bounding box: 39×30×35 Å

Sequence (78 aa):
MLKGLIRDNELVHKAEWLETLSLHCGIGLWDAILYEGDAMHAKARWTWSSEFRRLCGYKTEAEFPNVADSFARASRLY